Protein AF-B0D288-F1 (afdb_monomer)

Mean predicted aligned error: 12.49 Å

Structure (mmCIF, N/CA/C/O backbone):
data_AF-B0D288-F1
#
_entry.id   AF-B0D288-F1
#
loop_
_atom_site.group_PDB
_atom_site.id
_atom_site.type_symbol
_atom_site.label_atom_id
_atom_site.label_alt_id
_atom_site.label_comp_id
_atom_site.label_asym_id
_atom_site.label_entity_id
_atom_site.label_seq_id
_atom_site.pdbx_PDB_ins_code
_atom_site.Cartn_x
_atom_site.Cartn_y
_atom_site.Cartn_z
_atom_site.occupancy
_atom_site.B_iso_or_equiv
_atom_site.auth_seq_id
_atom_site.auth_comp_id
_atom_site.auth_asym_id
_atom_site.auth_atom_id
_atom_site.pdbx_PDB_model_num
ATOM 1 N N . MET A 1 1 ? 25.773 -19.113 8.805 1.00 36.16 1 MET A N 1
ATOM 2 C CA . MET A 1 1 ? 24.844 -18.561 9.813 1.00 36.16 1 MET A CA 1
ATOM 3 C C . MET A 1 1 ? 24.225 -17.306 9.223 1.00 36.16 1 MET A C 1
ATOM 5 O O . MET A 1 1 ? 24.962 -16.368 8.962 1.00 36.16 1 MET A O 1
ATOM 9 N N . ALA A 1 2 ? 22.931 -17.321 8.898 1.00 38.25 2 ALA A N 1
ATOM 10 C CA . ALA A 1 2 ? 22.259 -16.161 8.316 1.00 38.25 2 ALA A CA 1
ATOM 11 C C . ALA A 1 2 ? 21.883 -15.189 9.443 1.00 38.25 2 ALA A C 1
ATOM 13 O O . ALA A 1 2 ? 20.959 -15.452 10.209 1.00 38.25 2 ALA A O 1
ATOM 14 N N . THR A 1 3 ? 22.627 -14.095 9.589 1.00 41.81 3 THR A N 1
ATOM 15 C CA . THR A 1 3 ? 22.215 -12.978 10.439 1.00 41.81 3 THR A CA 1
ATOM 16 C C . THR A 1 3 ? 21.052 -12.283 9.740 1.00 41.81 3 THR A C 1
ATOM 18 O O . THR A 1 3 ? 21.213 -11.686 8.678 1.00 41.81 3 THR A O 1
ATOM 21 N N . ALA A 1 4 ? 19.851 -12.410 10.303 1.00 49.41 4 ALA A N 1
ATOM 22 C CA . ALA A 1 4 ? 18.675 -11.711 9.814 1.00 49.41 4 ALA A CA 1
ATOM 23 C C . ALA A 1 4 ? 18.945 -10.197 9.870 1.00 49.41 4 ALA A C 1
ATOM 25 O O . ALA A 1 4 ? 18.944 -9.589 10.941 1.00 49.41 4 ALA A O 1
ATOM 26 N N . MET A 1 5 ? 19.221 -9.584 8.717 1.00 46.25 5 MET A N 1
ATOM 27 C CA . MET A 1 5 ? 19.363 -8.137 8.578 1.00 46.25 5 MET A CA 1
ATOM 28 C C . MET A 1 5 ? 17.977 -7.498 8.681 1.00 46.25 5 MET A C 1
ATOM 30 O O . MET A 1 5 ? 17.368 -7.109 7.688 1.00 46.25 5 MET A O 1
ATOM 34 N N . HIS A 1 6 ? 17.455 -7.378 9.899 1.00 52.00 6 HIS A N 1
ATOM 35 C CA . HIS A 1 6 ? 16.403 -6.409 10.159 1.00 52.00 6 HIS A CA 1
ATOM 36 C C . HIS A 1 6 ? 17.059 -5.045 9.949 1.00 52.00 6 HIS A C 1
ATOM 38 O O . HIS A 1 6 ? 17.953 -4.667 10.706 1.00 52.00 6 HIS A O 1
ATOM 44 N N . SER A 1 7 ? 16.682 -4.337 8.879 1.00 63.50 7 SER A N 1
ATOM 45 C CA . SER A 1 7 ? 17.168 -2.976 8.631 1.00 63.50 7 SER A CA 1
ATOM 46 C C . SER A 1 7 ? 17.052 -2.152 9.924 1.00 63.50 7 SER A C 1
ATOM 48 O O . SER A 1 7 ? 16.136 -2.381 10.717 1.00 63.50 7 SER A O 1
ATOM 50 N N . ALA A 1 8 ? 17.952 -1.195 10.177 1.00 67.75 8 ALA A N 1
ATOM 51 C CA . ALA A 1 8 ? 17.927 -0.387 11.411 1.00 67.75 8 ALA A CA 1
ATOM 52 C C . ALA A 1 8 ? 16.535 0.226 11.700 1.00 67.75 8 ALA A C 1
AT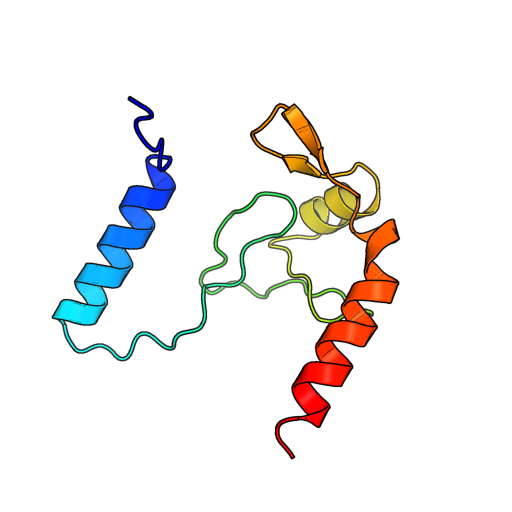OM 54 O O . ALA A 1 8 ? 16.138 0.433 12.846 1.00 67.75 8 ALA A O 1
ATOM 55 N N . HIS A 1 9 ? 15.759 0.445 10.637 1.00 60.03 9 HIS A N 1
ATOM 56 C CA . HIS A 1 9 ? 14.364 0.845 10.682 1.00 60.03 9 HIS A CA 1
ATOM 57 C C . HIS A 1 9 ? 13.421 -0.229 11.268 1.00 60.03 9 HIS A C 1
ATOM 59 O O . HIS A 1 9 ? 12.590 0.089 12.118 1.00 60.03 9 HIS A O 1
ATOM 65 N N . HIS A 1 10 ? 13.551 -1.500 10.873 1.00 61.47 10 HIS A N 1
ATOM 66 C CA . HIS A 1 10 ? 12.766 -2.610 11.432 1.00 61.47 10 HIS A CA 1
ATOM 67 C C . HIS A 1 10 ? 13.051 -2.803 12.921 1.00 61.47 10 HIS A C 1
ATOM 69 O O . HIS A 1 10 ? 12.116 -2.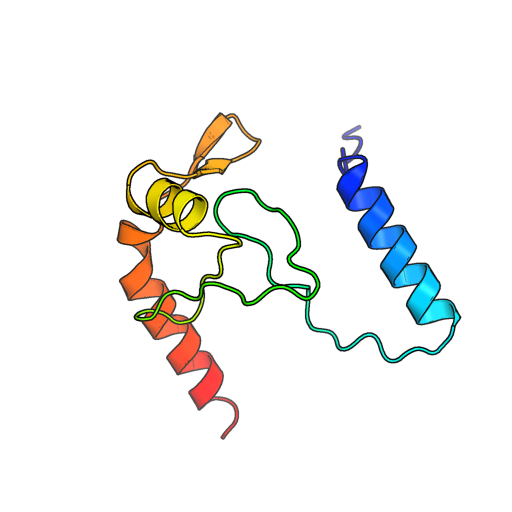956 13.704 1.00 61.47 10 HIS A O 1
ATOM 75 N N . ALA A 1 11 ? 14.321 -2.725 13.325 1.00 72.56 11 ALA A N 1
ATOM 76 C CA . ALA A 1 11 ? 14.700 -2.810 14.734 1.00 72.56 11 ALA A CA 1
ATOM 77 C C . ALA A 1 11 ? 14.027 -1.706 15.571 1.00 72.56 11 ALA A C 1
ATOM 79 O O . ALA A 1 11 ? 13.499 -1.971 16.650 1.00 72.56 11 ALA A O 1
ATOM 80 N N . ARG A 1 12 ? 13.961 -0.478 15.039 1.00 73.38 12 ARG A N 1
ATOM 81 C CA . ARG A 1 12 ? 13.289 0.653 15.696 1.00 73.38 12 ARG A CA 1
ATOM 82 C C . ARG A 1 12 ? 11.771 0.482 15.787 1.00 73.38 12 ARG A C 1
ATOM 84 O O . ARG A 1 12 ? 11.190 0.855 16.801 1.00 73.38 12 ARG A O 1
ATOM 91 N N . MET A 1 13 ? 11.133 -0.077 14.759 1.00 69.81 13 MET A N 1
ATOM 92 C CA . MET A 1 13 ? 9.694 -0.376 14.780 1.00 69.81 13 MET A CA 1
ATOM 93 C C . MET A 1 13 ? 9.360 -1.423 15.846 1.00 69.81 13 MET A C 1
ATOM 95 O O . MET A 1 13 ? 8.436 -1.215 16.624 1.00 69.81 13 MET A O 1
ATOM 99 N N . ILE A 1 14 ? 10.153 -2.496 15.926 1.00 76.50 14 ILE A N 1
ATOM 100 C CA . ILE A 1 14 ? 9.998 -3.538 16.950 1.00 76.50 14 ILE A CA 1
ATOM 101 C C . ILE A 1 14 ? 10.163 -2.931 18.348 1.00 76.50 14 ILE A C 1
ATOM 103 O O . ILE A 1 14 ? 9.325 -3.162 19.215 1.00 76.50 14 ILE A O 1
ATOM 107 N N . ALA A 1 15 ? 11.190 -2.104 18.554 1.00 80.44 15 ALA A N 1
ATOM 108 C CA . ALA A 1 15 ? 11.432 -1.453 19.839 1.00 80.44 15 ALA A CA 1
ATOM 109 C C . ALA A 1 15 ? 10.280 -0.521 20.270 1.00 80.44 15 ALA A C 1
ATOM 111 O O . ALA A 1 15 ? 9.888 -0.545 21.434 1.00 80.44 15 ALA A O 1
ATOM 112 N N . ASP A 1 16 ? 9.709 0.267 19.348 1.00 77.94 16 ASP A N 1
ATOM 113 C CA . ASP A 1 16 ? 8.561 1.147 19.639 1.00 77.94 16 ASP A CA 1
ATOM 114 C C . ASP A 1 16 ? 7.305 0.339 19.999 1.00 77.94 16 ASP A C 1
ATOM 116 O O . ASP A 1 16 ? 6.606 0.678 20.952 1.00 77.94 16 ASP A O 1
ATOM 120 N N . THR A 1 17 ? 7.038 -0.757 19.282 1.00 73.44 17 THR A N 1
ATOM 121 C CA . THR A 1 17 ? 5.914 -1.657 19.584 1.00 73.44 17 THR A CA 1
ATOM 122 C C . THR A 1 17 ? 6.071 -2.306 20.959 1.00 73.44 17 THR A C 1
ATOM 124 O O . THR A 1 17 ? 5.140 -2.264 21.762 1.00 73.44 17 THR A O 1
ATOM 127 N N . VAL A 1 18 ? 7.258 -2.839 21.271 1.00 81.75 18 VAL A N 1
ATOM 128 C CA . VAL A 1 18 ? 7.558 -3.440 22.583 1.00 81.75 18 VAL A CA 1
ATOM 129 C C . VAL A 1 18 ? 7.402 -2.411 23.703 1.00 81.75 18 VAL A C 1
ATOM 131 O O . VAL A 1 18 ? 6.795 -2.707 24.728 1.00 81.75 18 VAL A O 1
ATOM 134 N N . ALA A 1 19 ? 7.884 -1.181 23.508 1.00 81.62 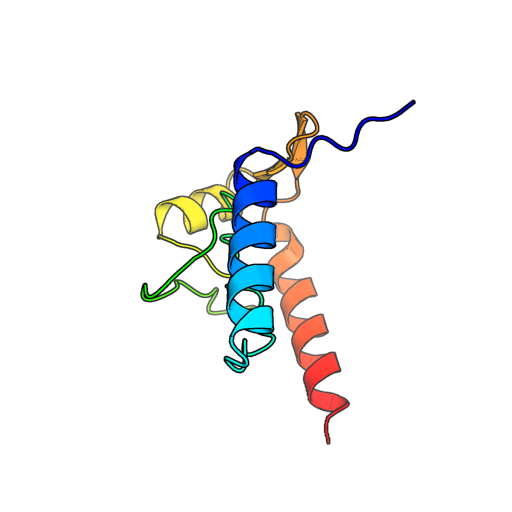19 ALA A N 1
ATOM 135 C CA . ALA A 1 19 ? 7.773 -0.126 24.513 1.00 81.62 19 ALA A CA 1
ATOM 136 C C . ALA A 1 19 ? 6.316 0.251 24.832 1.00 81.62 19 ALA A C 1
ATOM 138 O O . ALA A 1 19 ? 6.000 0.510 25.992 1.00 81.62 19 ALA A O 1
ATOM 139 N N . LYS A 1 20 ? 5.431 0.276 23.829 1.00 75.06 20 LYS A N 1
ATOM 140 C CA . LYS A 1 20 ? 3.993 0.541 24.017 1.00 75.06 20 LYS A CA 1
ATOM 141 C C . LYS A 1 20 ? 3.285 -0.608 24.720 1.00 75.06 20 LYS A C 1
ATOM 143 O O . LYS A 1 20 ? 2.528 -0.371 25.659 1.00 75.06 20 LYS A O 1
ATOM 148 N N . PHE A 1 21 ? 3.613 -1.843 24.339 1.00 74.75 21 PHE A N 1
ATOM 149 C CA . PHE A 1 21 ? 3.093 -3.038 24.999 1.00 74.75 21 PHE A CA 1
ATOM 150 C C . PHE A 1 21 ? 3.470 -3.070 26.487 1.00 74.75 21 PHE A C 1
ATOM 152 O O . PHE A 1 21 ? 2.609 -3.250 27.343 1.00 74.75 21 PHE A O 1
ATOM 159 N N . CYS A 1 22 ? 4.733 -2.778 26.820 1.00 82.19 22 CYS A N 1
ATOM 160 C CA . CYS A 1 22 ? 5.198 -2.680 28.208 1.00 82.19 22 CYS A CA 1
ATOM 161 C C . CYS A 1 22 ? 4.489 -1.582 29.023 1.00 82.19 22 CYS A C 1
ATOM 163 O O . CYS A 1 22 ? 4.466 -1.659 30.248 1.00 82.19 22 CYS A O 1
ATOM 165 N N . LYS A 1 23 ? 3.922 -0.560 28.370 1.00 84.06 23 LYS A N 1
ATOM 166 C CA . LYS A 1 23 ? 3.150 0.513 29.018 1.00 84.06 23 LYS A CA 1
ATOM 167 C C . LYS A 1 23 ? 1.662 0.185 29.180 1.00 84.06 23 LYS A C 1
ATOM 169 O O . LYS A 1 23 ? 0.940 0.997 29.747 1.00 84.06 23 LYS A O 1
ATOM 174 N N . GLY A 1 24 ? 1.200 -0.970 28.694 1.00 74.94 24 GLY A N 1
ATOM 175 C CA . GLY A 1 24 ? -0.218 -1.332 28.708 1.00 74.94 24 GLY A CA 1
ATOM 176 C C . GLY A 1 24 ? -1.075 -0.479 27.768 1.00 74.94 24 GLY A C 1
ATOM 177 O O . GLY A 1 24 ? -2.296 -0.456 27.906 1.00 74.94 24 GLY A O 1
ATOM 178 N N . GLU A 1 25 ? -0.459 0.233 26.820 1.00 70.88 25 GLU A N 1
ATOM 179 C CA . GLU A 1 25 ? -1.200 0.900 25.754 1.00 70.88 25 GLU A CA 1
ATOM 180 C C . GLU A 1 25 ? -1.761 -0.190 24.834 1.00 70.88 25 GLU A C 1
ATOM 182 O O . GLU A 1 25 ? -0.997 -1.023 24.341 1.00 70.88 25 GLU A O 1
ATOM 187 N N . MET A 1 26 ? -3.083 -0.206 24.603 1.00 56.94 26 MET A N 1
ATOM 188 C CA . MET A 1 26 ? -3.659 -1.041 23.547 1.00 56.94 26 MET A CA 1
ATOM 189 C C . MET A 1 26 ? -3.065 -0.579 22.220 1.00 56.94 26 MET A C 1
ATOM 191 O O . MET A 1 26 ? -3.466 0.434 21.645 1.00 56.94 26 MET A O 1
ATOM 195 N N . VAL A 1 27 ? -2.056 -1.309 21.759 1.00 56.75 27 VAL A N 1
ATOM 196 C CA . VAL A 1 27 ? -1.560 -1.199 20.399 1.00 56.75 27 VAL A CA 1
ATOM 197 C C . VAL A 1 27 ? -2.618 -1.911 19.575 1.00 56.75 27 VAL A C 1
ATOM 199 O O . VAL A 1 27 ? -2.655 -3.133 19.559 1.00 56.75 27 VAL A O 1
ATOM 202 N N . ASP A 1 28 ? -3.552 -1.152 19.002 1.00 53.69 28 ASP A N 1
ATOM 203 C CA . ASP A 1 28 ? -4.476 -1.694 18.009 1.00 53.69 28 ASP A CA 1
ATOM 204 C C . ASP A 1 28 ? -3.614 -2.447 16.983 1.00 53.69 28 ASP A C 1
ATOM 206 O O . ASP A 1 28 ? -2.675 -1.859 16.432 1.00 53.69 28 ASP A O 1
ATOM 210 N N . ASP A 1 29 ? -3.874 -3.744 16.783 1.00 50.31 29 ASP A N 1
ATOM 211 C CA . ASP A 1 29 ? -3.103 -4.678 15.939 1.00 50.31 29 ASP A CA 1
ATOM 212 C C . ASP A 1 29 ? -3.057 -4.261 14.454 1.00 50.31 29 ASP A C 1
ATOM 214 O O . ASP A 1 29 ? -2.569 -4.984 13.582 1.00 50.31 29 ASP A O 1
ATOM 218 N N . LEU A 1 30 ? -3.541 -3.059 1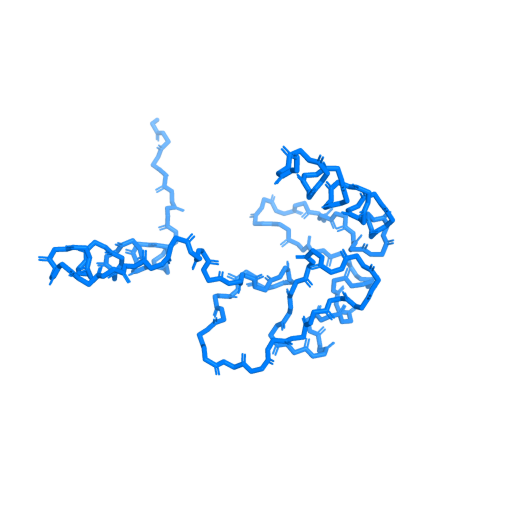4.148 1.00 52.62 30 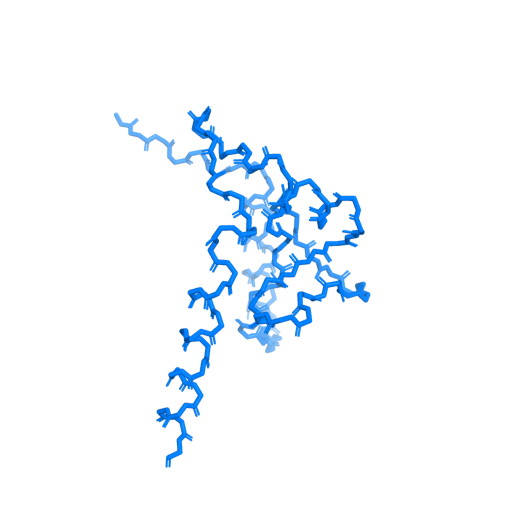LEU A N 1
ATOM 219 C CA . LEU A 1 30 ? -3.299 -2.296 12.942 1.00 52.62 30 LEU A CA 1
ATOM 220 C C . LEU A 1 30 ? -1.797 -2.056 12.769 1.00 52.62 30 LEU A C 1
ATOM 222 O O . LEU A 1 30 ? -1.270 -0.965 13.000 1.00 52.62 30 LEU A O 1
ATOM 226 N N . VAL A 1 31 ? -1.119 -3.084 12.259 1.00 56.47 31 VAL A N 1
ATOM 227 C CA . VAL A 1 31 ? 0.051 -2.971 11.394 1.00 56.47 31 VAL A CA 1
ATOM 228 C C . VAL A 1 31 ? -0.130 -1.698 10.574 1.00 56.47 31 VAL A C 1
ATOM 230 O O . VAL A 1 31 ? -1.003 -1.628 9.706 1.00 56.47 31 VAL A O 1
ATOM 233 N N . PHE A 1 32 ? 0.625 -0.649 10.920 1.00 59.16 32 PHE A N 1
ATOM 234 C CA . PHE A 1 32 ? 0.505 0.643 10.252 1.00 59.16 32 PHE A CA 1
ATOM 235 C C . PHE A 1 32 ? 0.528 0.400 8.743 1.00 59.16 32 PHE A C 1
ATOM 237 O O . PHE A 1 32 ? 1.442 -0.296 8.294 1.00 59.16 32 PHE A O 1
ATOM 244 N N . PRO A 1 33 ? -0.426 0.941 7.957 1.00 68.25 33 PRO A N 1
ATOM 245 C CA . PRO A 1 33 ? -0.455 0.690 6.528 1.00 68.25 33 PRO A CA 1
ATOM 246 C C . PRO A 1 33 ? 0.901 1.048 5.928 1.00 68.25 33 PRO A C 1
ATOM 248 O O . PRO A 1 33 ? 1.334 2.205 5.945 1.00 68.25 33 PRO A O 1
ATOM 251 N N . ILE A 1 34 ? 1.599 0.025 5.454 1.00 80.19 34 ILE A N 1
ATOM 252 C CA . ILE A 1 34 ? 2.893 0.178 4.815 1.00 80.19 34 ILE A CA 1
ATOM 253 C C . ILE A 1 34 ? 2.621 0.679 3.397 1.00 80.19 34 ILE A C 1
ATOM 255 O O . ILE A 1 34 ? 1.737 0.174 2.704 1.00 80.19 34 ILE A O 1
ATOM 259 N N . CYS A 1 35 ? 3.352 1.703 2.958 1.00 85.38 35 CYS A N 1
ATOM 260 C CA . CYS A 1 35 ? 3.293 2.118 1.562 1.00 85.38 35 CYS A CA 1
ATOM 261 C C . CYS A 1 35 ? 3.781 0.971 0.672 1.00 85.38 35 CYS A C 1
ATOM 263 O O . CYS A 1 35 ? 4.954 0.615 0.755 1.00 85.38 35 CYS A O 1
ATOM 265 N N . ALA A 1 36 ? 2.936 0.452 -0.219 1.00 83.62 36 ALA A N 1
ATOM 266 C CA . ALA A 1 36 ? 3.332 -0.659 -1.089 1.00 83.62 36 ALA A CA 1
ATOM 267 C C . ALA A 1 36 ? 4.528 -0.317 -1.994 1.00 83.62 36 ALA A C 1
ATOM 269 O O . ALA A 1 36 ? 5.326 -1.187 -2.308 1.00 83.62 36 ALA A O 1
ATOM 270 N N . ALA A 1 37 ? 4.708 0.961 -2.348 1.00 85.62 37 ALA A N 1
ATOM 271 C CA . ALA A 1 37 ? 5.772 1.382 -3.257 1.00 85.62 37 ALA A CA 1
ATOM 272 C C . ALA A 1 37 ? 7.147 1.581 -2.595 1.00 85.62 37 ALA A C 1
ATOM 274 O O . ALA A 1 37 ? 8.180 1.408 -3.239 1.00 85.62 37 ALA A O 1
ATOM 275 N N . CYS A 1 38 ? 7.179 2.054 -1.345 1.00 83.50 38 CYS A N 1
ATOM 276 C CA . CYS A 1 38 ? 8.425 2.453 -0.672 1.00 83.50 38 CYS A CA 1
ATOM 277 C C . CYS A 1 38 ? 8.636 1.787 0.686 1.00 83.50 38 CYS A C 1
ATOM 279 O O . CYS A 1 38 ? 9.619 2.078 1.361 1.00 83.50 38 CYS A O 1
ATOM 281 N N . SER A 1 39 ? 7.713 0.923 1.102 1.00 81.38 39 SER A N 1
ATOM 282 C CA . SER A 1 39 ? 7.730 0.218 2.384 1.00 81.38 39 SER A CA 1
ATOM 283 C C . SER A 1 39 ? 7.776 1.122 3.626 1.00 81.38 39 SER A C 1
ATOM 285 O O . SER A 1 39 ? 7.996 0.649 4.739 1.00 81.38 39 SER A O 1
ATOM 287 N N . ALA A 1 40 ? 7.538 2.429 3.468 1.00 80.88 40 ALA A N 1
ATOM 288 C CA . ALA A 1 40 ? 7.507 3.355 4.590 1.00 80.88 40 ALA A CA 1
ATOM 289 C C . ALA A 1 40 ? 6.204 3.182 5.396 1.00 80.88 40 ALA A C 1
ATOM 291 O O . ALA A 1 40 ? 5.119 3.155 4.796 1.00 80.88 40 ALA A O 1
ATOM 292 N N . PRO A 1 41 ? 6.279 3.103 6.737 1.00 75.00 41 PRO A N 1
ATOM 293 C CA . PRO A 1 41 ? 5.101 3.074 7.591 1.00 75.00 41 PRO A CA 1
ATOM 294 C C . PRO A 1 41 ? 4.393 4.430 7.547 1.00 75.00 41 PRO A C 1
ATOM 296 O O . PRO A 1 41 ? 5.029 5.483 7.621 1.00 75.00 41 PRO A O 1
ATOM 299 N N . GLN A 1 42 ? 3.067 4.421 7.455 1.00 69.88 42 GLN A N 1
ATOM 300 C CA . GLN A 1 42 ? 2.278 5.651 7.418 1.00 69.88 42 GLN A CA 1
ATOM 301 C C . GLN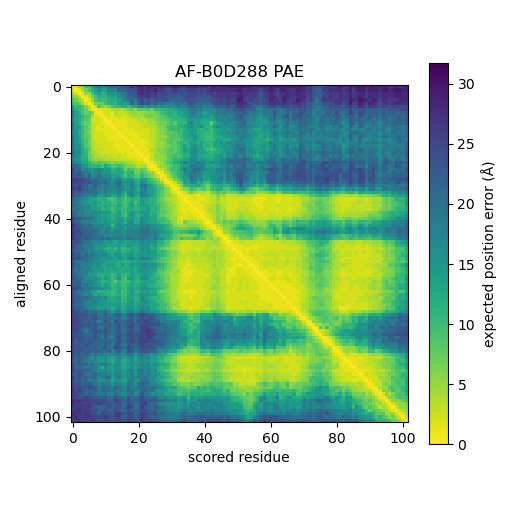 A 1 42 ? 1.683 5.939 8.798 1.00 69.88 42 GLN A C 1
ATOM 303 O O . GLN A 1 42 ? 0.684 5.339 9.189 1.00 69.88 42 GLN A O 1
ATOM 308 N N . ARG A 1 43 ? 2.290 6.872 9.544 1.00 64.25 43 ARG A N 1
ATOM 309 C CA . ARG A 1 43 ? 1.723 7.404 10.796 1.00 64.25 43 ARG A CA 1
ATOM 310 C C . ARG A 1 43 ? 0.962 8.702 10.512 1.00 64.25 43 ARG A C 1
ATOM 312 O O . ARG A 1 43 ? 1.531 9.629 9.947 1.00 64.25 43 ARG A O 1
ATOM 319 N N . GLY A 1 44 ? -0.313 8.768 10.899 1.00 60.31 44 GLY A N 1
ATOM 320 C CA . GLY A 1 44 ? -1.093 10.013 11.013 1.00 60.31 44 GLY A CA 1
ATOM 321 C C . GLY A 1 44 ? -1.469 10.763 9.722 1.00 60.31 44 GLY A C 1
ATOM 322 O O . GLY A 1 44 ? -2.269 11.690 9.791 1.00 60.31 44 GLY A O 1
ATOM 323 N N . ALA A 1 45 ? -0.944 10.395 8.550 1.00 61.12 45 ALA A N 1
ATOM 324 C CA . ALA A 1 45 ? -1.274 11.057 7.285 1.00 61.12 45 ALA A CA 1
ATOM 325 C C . ALA A 1 45 ? -2.529 10.469 6.610 1.00 61.12 45 ALA A C 1
ATOM 327 O O . ALA A 1 45 ? -2.813 9.273 6.723 1.00 61.12 45 ALA A O 1
ATOM 328 N N . LYS A 1 46 ? -3.253 11.303 5.843 1.00 65.56 46 LYS A N 1
ATOM 329 C CA . LYS A 1 46 ? -4.323 10.855 4.932 1.00 65.56 46 LYS A CA 1
ATOM 330 C C . LYS A 1 46 ? -3.717 9.901 3.896 1.00 65.56 46 LYS A C 1
ATOM 332 O O . LYS A 1 46 ? -3.041 10.328 2.964 1.00 65.56 46 LYS A O 1
ATOM 337 N N . LYS A 1 47 ? -3.951 8.606 4.089 1.00 73.75 47 LYS A N 1
ATOM 338 C CA . LYS A 1 47 ? -3.486 7.539 3.200 1.00 73.75 47 LYS A CA 1
ATOM 339 C C . LYS A 1 47 ? -4.178 7.615 1.841 1.00 73.75 47 LYS A C 1
ATOM 341 O O . LYS A 1 47 ? -5.393 7.809 1.770 1.00 73.75 47 LYS A O 1
ATOM 346 N N . LEU A 1 48 ? -3.420 7.410 0.765 1.00 85.62 48 LEU A N 1
ATOM 347 C CA . LEU A 1 48 ? -3.999 7.169 -0.553 1.00 85.62 48 LEU A CA 1
ATOM 348 C C . LEU A 1 48 ? -4.241 5.674 -0.699 1.00 85.62 48 LEU A C 1
ATOM 350 O O . LEU A 1 48 ? -3.308 4.882 -0.769 1.00 85.62 48 LEU A O 1
ATOM 354 N N . GLN A 1 49 ? -5.507 5.288 -0.718 1.00 88.69 49 GLN A N 1
ATOM 355 C CA . GLN A 1 49 ? -5.924 3.911 -0.928 1.00 88.69 49 GLN A CA 1
ATOM 356 C C . GLN A 1 49 ? -6.308 3.717 -2.392 1.00 88.69 49 GLN A C 1
ATOM 358 O O . GLN A 1 49 ? -6.921 4.597 -3.002 1.00 88.69 49 GLN A O 1
ATOM 363 N N . CYS A 1 50 ? -5.993 2.555 -2.964 1.00 89.00 50 CYS A N 1
ATOM 364 C CA . CYS A 1 50 ? -6.511 2.225 -4.285 1.00 89.00 50 CYS A CA 1
ATOM 365 C C . CYS A 1 50 ? -8.043 2.152 -4.253 1.00 89.00 50 CYS A C 1
ATOM 367 O O . CYS A 1 50 ? -8.621 1.336 -3.536 1.00 89.00 50 CYS A O 1
ATOM 369 N N . SER A 1 51 ? -8.708 2.955 -5.083 1.00 88.56 51 SER A N 1
ATOM 370 C CA . SER A 1 51 ? -10.172 3.001 -5.155 1.00 88.56 51 SER A CA 1
ATOM 371 C C . SER A 1 51 ? -10.807 1.706 -5.677 1.00 88.56 51 SER A C 1
ATOM 373 O O . SER A 1 51 ? -11.962 1.427 -5.355 1.00 88.56 51 SER A O 1
ATOM 375 N N . LYS A 1 52 ? -10.065 0.903 -6.456 1.00 88.75 52 LYS A N 1
ATOM 376 C CA . LYS A 1 52 ? -10.549 -0.357 -7.043 1.00 88.75 52 LYS A CA 1
ATOM 377 C C . LYS A 1 52 ? -10.458 -1.534 -6.076 1.00 88.75 52 LYS A C 1
ATOM 379 O O . LYS A 1 52 ? -11.487 -2.109 -5.731 1.00 88.75 52 LYS A O 1
ATOM 384 N N . CYS A 1 53 ? -9.244 -1.914 -5.676 1.00 86.88 53 CYS A N 1
ATOM 385 C CA . CYS A 1 53 ? -9.034 -3.102 -4.846 1.00 86.88 53 CYS A CA 1
ATOM 386 C C . CYS A 1 53 ? -9.239 -2.825 -3.356 1.00 86.88 53 CYS A C 1
ATOM 388 O O . CYS A 1 53 ? -9.539 -3.748 -2.610 1.00 86.88 53 CYS A O 1
ATOM 390 N N . LYS A 1 54 ? -9.063 -1.571 -2.912 1.00 86.06 54 LYS A N 1
ATOM 391 C CA . LYS A 1 54 ? -9.092 -1.155 -1.500 1.00 86.06 54 LYS A CA 1
ATOM 392 C C . LYS A 1 54 ? -8.089 -1.893 -0.587 1.00 86.06 54 LYS A C 1
ATOM 394 O O . LYS A 1 54 ? -8.031 -1.596 0.599 1.00 86.06 54 LYS A O 1
ATOM 399 N N . ALA A 1 55 ? -7.255 -2.786 -1.119 1.00 83.31 55 ALA A N 1
ATOM 400 C CA . ALA A 1 55 ? -6.228 -3.507 -0.370 1.00 83.31 55 ALA A CA 1
ATOM 401 C C . ALA A 1 55 ? -4.955 -2.666 -0.181 1.00 83.31 55 ALA A C 1
ATOM 403 O O . ALA A 1 55 ? -4.372 -2.614 0.900 1.00 83.31 55 ALA A O 1
ATOM 404 N N . ILE A 1 56 ? -4.535 -1.979 -1.246 1.00 86.69 56 ILE A N 1
ATOM 405 C CA . ILE A 1 56 ? -3.233 -1.315 -1.308 1.00 86.69 56 ILE A CA 1
ATOM 406 C C . ILE A 1 56 ? -3.315 0.146 -0.860 1.00 86.69 56 ILE A C 1
ATOM 408 O O . ILE A 1 56 ? -4.264 0.866 -1.194 1.00 86.69 56 ILE A O 1
ATOM 412 N N . HIS A 1 57 ? -2.280 0.580 -0.135 1.00 88.00 57 HIS A N 1
ATOM 413 C CA . HIS A 1 57 ? -2.133 1.923 0.412 1.00 88.00 57 HIS A CA 1
ATOM 414 C C . HIS A 1 57 ? -0.792 2.556 0.014 1.00 88.00 57 HIS A C 1
ATOM 416 O O . HIS A 1 57 ? 0.239 1.888 -0.072 1.00 88.00 57 HIS A O 1
ATOM 422 N N . TYR A 1 58 ? -0.799 3.877 -0.158 1.00 87.50 58 TYR A N 1
ATOM 423 C CA . TYR A 1 58 ? 0.348 4.684 -0.559 1.00 87.50 58 TYR A CA 1
ATOM 424 C C . TYR A 1 58 ? 0.439 5.963 0.260 1.00 87.50 58 TYR A C 1
ATOM 426 O O . TYR A 1 58 ? -0.575 6.549 0.643 1.00 87.50 58 TYR A O 1
ATOM 434 N N . CYS A 1 59 ? 1.670 6.417 0.488 1.00 86.88 59 CYS A N 1
ATOM 435 C CA . CYS A 1 59 ? 1.911 7.649 1.229 1.00 86.88 59 CYS A CA 1
ATOM 436 C C . CYS A 1 59 ? 1.621 8.889 0.376 1.00 86.88 59 CYS A C 1
ATOM 438 O O . CYS A 1 59 ? 1.314 9.945 0.917 1.00 86.88 59 CYS A O 1
ATOM 440 N N . ASN A 1 60 ? 1.724 8.772 -0.953 1.00 87.31 60 ASN A N 1
ATOM 441 C CA . ASN A 1 60 ? 1.476 9.856 -1.896 1.00 87.31 60 ASN A CA 1
ATOM 442 C C . ASN A 1 60 ? 1.239 9.340 -3.329 1.00 87.31 60 ASN A C 1
ATOM 444 O O . ASN A 1 60 ? 1.385 8.151 -3.642 1.00 87.31 60 ASN A O 1
ATOM 448 N N . ILE A 1 61 ? 0.858 10.265 -4.212 1.00 89.38 61 ILE A N 1
ATOM 449 C CA . ILE A 1 61 ? 0.523 9.977 -5.611 1.00 89.38 61 ILE A CA 1
ATOM 450 C C . ILE A 1 61 ? 1.733 9.500 -6.424 1.00 89.38 61 ILE A C 1
ATOM 452 O O . ILE A 1 61 ? 1.579 8.716 -7.361 1.00 89.38 61 ILE A O 1
ATOM 456 N N . GLN A 1 62 ? 2.947 9.915 -6.048 1.00 88.94 62 GLN A N 1
ATOM 457 C CA . GLN A 1 62 ? 4.173 9.478 -6.719 1.00 88.94 62 GLN A CA 1
ATOM 458 C C . GLN A 1 62 ? 4.403 7.9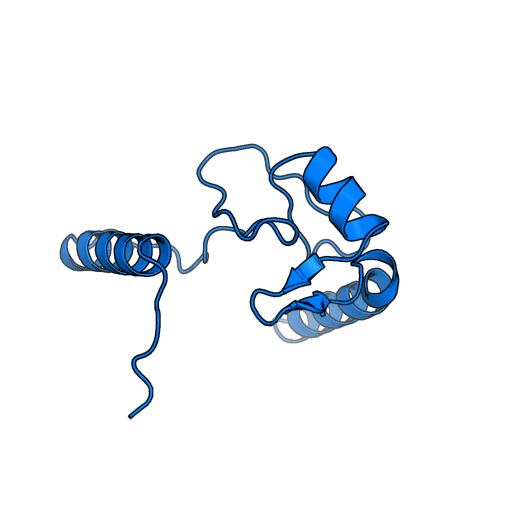83 -6.480 1.00 88.94 62 GLN A C 1
ATOM 460 O O . GLN A 1 62 ? 4.630 7.237 -7.429 1.00 88.94 62 GLN A O 1
ATOM 465 N N . CYS A 1 63 ? 4.234 7.524 -5.236 1.00 88.62 63 CYS A N 1
ATOM 466 C CA . CYS A 1 63 ? 4.275 6.107 -4.877 1.00 88.62 63 CYS A CA 1
ATOM 467 C C . CYS A 1 63 ? 3.194 5.301 -5.603 1.00 88.62 63 CYS A C 1
ATOM 469 O O . CYS A 1 63 ? 3.485 4.234 -6.132 1.00 88.62 63 CYS A O 1
ATOM 471 N N . THR A 1 64 ? 1.982 5.854 -5.703 1.00 88.75 64 THR A N 1
ATOM 472 C CA . THR A 1 64 ? 0.887 5.224 -6.460 1.00 88.75 64 THR A CA 1
ATOM 473 C C . THR A 1 64 ? 1.274 5.037 -7.928 1.00 88.75 64 THR A C 1
ATOM 475 O O . THR A 1 64 ? 1.110 3.962 -8.489 1.00 88.75 64 THR A O 1
ATOM 478 N N . THR A 1 65 ? 1.822 6.077 -8.560 1.00 89.50 65 THR A N 1
ATOM 479 C CA . THR A 1 65 ? 2.183 6.048 -9.986 1.00 89.50 65 THR A CA 1
ATOM 480 C C . THR A 1 65 ? 3.358 5.112 -10.257 1.00 89.50 65 THR A C 1
ATOM 482 O O . THR A 1 65 ? 3.346 4.401 -11.262 1.00 89.50 65 THR A O 1
ATOM 485 N N . LYS A 1 66 ? 4.355 5.100 -9.364 1.00 87.19 66 LYS A N 1
ATOM 486 C CA . LYS A 1 66 ? 5.531 4.230 -9.462 1.00 87.19 66 LYS A CA 1
ATOM 487 C C . LYS A 1 66 ? 5.124 2.761 -9.424 1.00 87.19 66 LYS A C 1
ATOM 489 O O . LYS A 1 66 ? 5.442 2.025 -10.349 1.00 87.19 66 LYS A O 1
ATOM 494 N N . ASP A 1 67 ? 4.355 2.380 -8.411 1.00 88.81 67 ASP A N 1
ATOM 495 C CA . ASP A 1 67 ? 3.877 1.008 -8.242 1.00 88.81 67 ASP A CA 1
ATOM 496 C C . ASP A 1 67 ? 2.873 0.596 -9.333 1.00 88.81 67 ASP A C 1
ATOM 498 O O . ASP A 1 67 ? 2.809 -0.561 -9.727 1.00 88.81 67 ASP A O 1
ATOM 502 N N . TRP A 1 68 ? 2.120 1.547 -9.896 1.00 88.19 68 TRP A N 1
ATOM 503 C CA . TRP A 1 68 ? 1.184 1.269 -10.989 1.00 88.19 68 TRP A CA 1
ATOM 504 C C . TRP A 1 68 ? 1.854 1.032 -12.350 1.00 88.19 68 TRP A C 1
ATOM 506 O O . TRP A 1 68 ? 1.317 0.287 -13.166 1.00 88.19 68 TRP A O 1
ATOM 516 N N . LYS A 1 69 ? 2.968 1.715 -12.646 1.00 83.38 69 LYS A N 1
ATOM 517 C CA . LYS A 1 69 ? 3.584 1.711 -13.989 1.00 83.38 69 LYS A CA 1
ATOM 518 C C . LYS A 1 69 ? 4.920 0.978 -14.075 1.00 83.38 69 LYS A C 1
ATOM 520 O O . LYS A 1 69 ? 5.244 0.492 -15.150 1.00 83.38 69 LYS A O 1
ATOM 525 N N . GLY A 1 70 ? 5.719 0.998 -13.011 1.00 71.69 70 GLY A N 1
ATOM 526 C CA . GLY A 1 70 ? 7.151 0.688 -13.080 1.00 71.69 70 GLY A CA 1
ATOM 527 C C . GLY A 1 70 ? 7.592 -0.554 -12.314 1.00 71.69 70 GLY A C 1
ATOM 528 O O . GLY A 1 70 ? 8.784 -0.842 -12.312 1.00 71.69 70 GLY A O 1
ATOM 529 N N . GLY A 1 71 ? 6.666 -1.258 -11.656 1.00 64.44 71 GLY A N 1
ATOM 530 C CA . GLY A 1 71 ? 7.016 -2.310 -10.704 1.00 64.44 71 GLY A CA 1
ATOM 531 C C . GLY A 1 71 ? 7.679 -1.750 -9.443 1.00 64.44 71 GLY A C 1
ATOM 532 O O . GLY A 1 71 ? 8.099 -0.587 -9.369 1.00 64.44 71 GLY A O 1
ATOM 533 N N . ILE A 1 72 ? 7.750 -2.580 -8.414 1.00 64.12 72 ILE A N 1
ATOM 534 C CA . ILE A 1 72 ? 8.451 -2.274 -7.168 1.00 64.12 72 ILE A CA 1
ATOM 535 C C . ILE A 1 72 ? 9.745 -3.064 -7.147 1.00 64.12 72 ILE A C 1
ATOM 537 O O . ILE A 1 72 ? 9.727 -4.277 -7.281 1.00 64.12 72 ILE A O 1
ATOM 541 N N . VAL A 1 73 ? 10.882 -2.393 -6.963 1.00 54.66 73 VAL A N 1
ATOM 542 C CA . VAL A 1 73 ? 12.144 -3.107 -6.740 1.00 54.66 73 VAL A CA 1
ATOM 543 C C . VAL A 1 73 ? 12.087 -3.684 -5.334 1.00 54.66 73 VAL A C 1
ATOM 545 O O . VAL A 1 73 ? 12.093 -2.936 -4.350 1.00 54.66 73 VAL A O 1
ATOM 548 N N . ILE A 1 74 ? 11.990 -5.005 -5.248 1.00 58.44 74 ILE A N 1
ATOM 549 C CA . ILE A 1 74 ? 12.085 -5.721 -3.984 1.00 58.44 74 ILE A CA 1
ATOM 550 C C . ILE A 1 74 ? 13.562 -5.704 -3.580 1.00 58.44 74 ILE A C 1
ATOM 552 O O . ILE A 1 74 ? 14.460 -5.677 -4.421 1.00 58.44 74 ILE A O 1
ATOM 556 N N . SER A 1 75 ? 13.842 -5.695 -2.279 1.00 51.91 75 SER A N 1
ATOM 557 C CA . SER A 1 75 ? 15.201 -5.596 -1.726 1.00 51.91 75 SER A CA 1
ATOM 558 C C . SER A 1 75 ? 16.172 -6.691 -2.204 1.00 51.91 75 SER A C 1
ATOM 560 O O . SER A 1 75 ? 17.372 -6.558 -1.989 1.00 51.91 75 SER A O 1
ATOM 562 N N . THR A 1 76 ? 15.671 -7.748 -2.8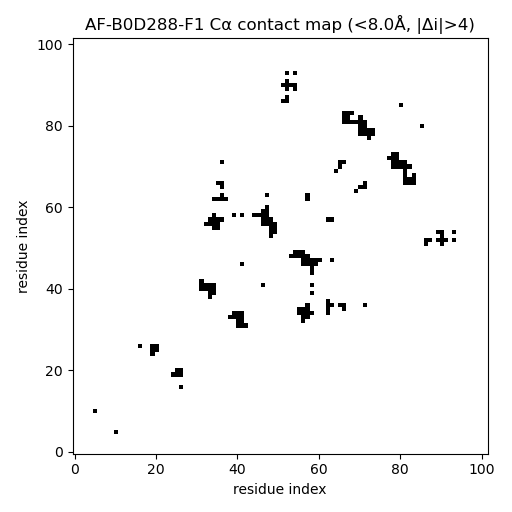51 1.00 55.44 76 THR A N 1
ATOM 563 C CA . THR A 1 76 ? 16.444 -8.834 -3.471 1.00 55.44 76 THR A CA 1
ATOM 564 C C . THR A 1 76 ? 17.009 -8.488 -4.853 1.00 55.44 76 THR A C 1
ATOM 566 O O . THR A 1 76 ? 17.765 -9.278 -5.405 1.00 55.44 76 THR A O 1
ATOM 569 N N . GLY A 1 77 ? 16.697 -7.309 -5.406 1.00 53.53 77 GLY A N 1
ATOM 570 C CA . GLY A 1 77 ? 17.089 -6.921 -6.767 1.00 53.53 77 GLY A CA 1
ATOM 571 C C . GLY A 1 77 ? 16.102 -7.384 -7.842 1.00 53.53 77 GLY A C 1
ATOM 572 O O . GLY A 1 77 ? 16.252 -7.010 -9.004 1.00 53.53 77 GLY A O 1
ATOM 573 N N . ASP A 1 78 ? 15.067 -8.129 -7.452 1.00 54.34 78 ASP A N 1
ATOM 574 C CA . ASP A 1 78 ? 13.976 -8.528 -8.332 1.00 54.34 78 ASP A CA 1
ATOM 575 C C . ASP A 1 78 ? 12.988 -7.373 -8.535 1.00 54.34 78 ASP A C 1
ATOM 577 O O . ASP A 1 78 ? 12.633 -6.639 -7.602 1.00 54.34 78 ASP A O 1
ATOM 581 N N . VAL A 1 79 ? 12.513 -7.220 -9.771 1.00 59.09 79 VAL A N 1
ATOM 582 C CA . VAL A 1 79 ? 11.390 -6.333 -10.080 1.00 59.09 79 VAL A CA 1
ATOM 583 C C . VAL A 1 79 ? 10.115 -7.068 -9.680 1.00 59.09 79 VAL A C 1
ATOM 585 O O . VAL A 1 79 ? 9.672 -7.985 -10.365 1.00 59.09 79 VAL A O 1
ATOM 588 N N . GLY A 1 80 ? 9.543 -6.683 -8.545 1.00 65.19 80 GLY A N 1
ATOM 589 C CA . GLY A 1 80 ? 8.226 -7.127 -8.117 1.00 65.19 80 GLY A CA 1
ATOM 590 C C . GLY A 1 80 ? 7.145 -6.663 -9.086 1.00 65.19 80 GLY A C 1
ATOM 591 O O . GLY A 1 80 ? 7.243 -5.579 -9.676 1.00 65.19 80 GLY A O 1
ATOM 592 N N . GLU A 1 81 ? 6.114 -7.496 -9.236 1.00 71.88 81 GLU A N 1
ATOM 593 C CA . GLU A 1 81 ? 4.959 -7.218 -10.088 1.00 71.88 81 GLU A CA 1
ATOM 594 C C . GLU A 1 81 ? 4.346 -5.860 -9.744 1.00 71.88 81 GLU A C 1
ATOM 596 O O . GLU A 1 81 ? 4.190 -5.493 -8.576 1.00 71.88 81 GLU A O 1
ATOM 601 N N . CYS A 1 82 ? 4.003 -5.090 -10.775 1.00 85.00 82 CYS A N 1
ATOM 602 C CA . CYS A 1 82 ? 3.374 -3.800 -10.566 1.00 85.00 82 CYS A CA 1
ATOM 603 C C . CYS A 1 82 ? 1.928 -4.004 -10.098 1.00 85.00 82 CYS A C 1
ATOM 605 O O . CYS A 1 82 ? 1.233 -4.926 -10.535 1.00 85.00 82 CYS A O 1
ATOM 607 N N . HIS A 1 83 ? 1.428 -3.125 -9.227 1.00 87.81 83 HIS A N 1
ATOM 608 C CA . HIS A 1 83 ? 0.077 -3.278 -8.686 1.00 87.81 83 HIS A CA 1
ATOM 609 C C . HIS A 1 83 ? -0.995 -3.361 -9.781 1.00 87.81 83 HIS A C 1
ATOM 611 O O . HIS A 1 83 ? -1.999 -4.045 -9.594 1.00 87.81 83 HIS A O 1
ATOM 617 N N . LYS A 1 84 ? -0.796 -2.720 -10.940 1.00 87.38 84 LYS A N 1
ATOM 618 C CA . LYS A 1 84 ? -1.741 -2.780 -12.066 1.00 87.38 84 LYS A CA 1
ATOM 619 C C . LYS A 1 84 ? -2.084 -4.221 -12.463 1.00 87.38 84 LYS A C 1
ATOM 621 O O . LYS A 1 84 ? -3.257 -4.484 -12.736 1.00 87.38 84 LYS A O 1
ATOM 626 N N . ASP A 1 85 ? -1.108 -5.121 -12.447 1.00 87.06 85 ASP A N 1
ATOM 627 C CA . ASP A 1 85 ? -1.267 -6.497 -12.924 1.00 87.06 85 ASP A CA 1
ATOM 628 C C . ASP A 1 85 ? -2.003 -7.372 -11.897 1.00 87.06 85 ASP A C 1
ATOM 630 O O . ASP A 1 85 ? -2.827 -8.210 -12.257 1.00 87.06 85 ASP A O 1
ATOM 634 N N . ILE A 1 86 ? -1.815 -7.092 -10.604 1.00 84.69 86 ILE A N 1
ATOM 635 C CA . ILE A 1 86 ? -2.416 -7.860 -9.501 1.00 84.69 86 ILE A CA 1
ATOM 636 C C . ILE A 1 86 ? -3.671 -7.210 -8.891 1.00 84.69 86 ILE A C 1
ATOM 638 O O . ILE A 1 86 ? -4.360 -7.822 -8.072 1.00 84.69 86 ILE A O 1
ATOM 642 N N . CYS A 1 87 ? -4.017 -5.976 -9.280 1.00 87.44 87 CYS A N 1
ATOM 643 C CA . CYS A 1 87 ? -5.110 -5.189 -8.688 1.00 87.44 87 CYS A CA 1
ATOM 644 C C . CYS A 1 87 ? -6.457 -5.928 -8.720 1.00 87.44 87 CYS A C 1
ATOM 646 O O . CYS A 1 87 ? -7.217 -5.900 -7.747 1.00 87.44 87 CYS A O 1
ATOM 648 N N . GLY A 1 88 ? -6.754 -6.599 -9.839 1.00 85.12 88 GLY A N 1
ATOM 649 C CA . GLY A 1 88 ? -7.979 -7.379 -10.010 1.00 85.12 88 GLY A CA 1
ATOM 650 C C . GLY A 1 88 ? -8.043 -8.569 -9.056 1.00 85.12 88 GLY A C 1
ATOM 651 O O . GLY A 1 88 ? -9.068 -8.791 -8.416 1.00 85.12 88 GLY A O 1
ATOM 652 N N . THR A 1 89 ? -6.936 -9.290 -8.902 1.00 84.56 89 THR A N 1
ATOM 653 C CA . THR A 1 89 ? -6.833 -10.445 -8.008 1.00 84.56 89 THR A CA 1
ATOM 654 C C . THR A 1 89 ? -6.994 -10.024 -6.547 1.00 84.56 89 THR A C 1
ATOM 656 O O . THR A 1 89 ? -7.806 -10.598 -5.823 1.00 84.56 89 THR A O 1
ATOM 659 N N . LEU A 1 90 ? -6.324 -8.943 -6.133 1.00 82.31 90 LEU A N 1
ATOM 660 C CA . LEU A 1 90 ? -6.410 -8.399 -4.771 1.00 82.31 90 LEU A CA 1
ATOM 661 C C . LEU A 1 90 ? -7.833 -7.992 -4.371 1.00 82.31 90 LEU A C 1
ATOM 663 O O . LEU A 1 90 ? -8.221 -8.151 -3.215 1.00 82.31 90 LEU A O 1
ATOM 667 N N . LYS A 1 91 ? -8.630 -7.482 -5.319 1.00 78.44 91 LYS A N 1
ATOM 668 C CA . LYS A 1 91 ? -10.033 -7.131 -5.064 1.00 78.44 91 LYS A CA 1
ATOM 669 C C . LYS A 1 91 ? -10.851 -8.349 -4.621 1.00 78.44 91 LYS A C 1
ATOM 671 O O . LYS A 1 91 ? -11.685 -8.210 -3.732 1.00 78.44 91 LYS A O 1
ATOM 676 N N . HIS A 1 92 ? -10.625 -9.509 -5.235 1.00 72.75 92 HIS A N 1
ATOM 677 C CA . HIS A 1 92 ? -11.374 -10.724 -4.919 1.00 72.75 92 HIS A CA 1
ATOM 678 C C . HIS A 1 92 ? -10.988 -11.269 -3.544 1.00 72.75 92 HIS A C 1
ATOM 680 O O . HIS A 1 92 ? -11.877 -11.558 -2.751 1.00 72.75 92 HIS A O 1
ATOM 686 N N . PHE A 1 93 ? -9.694 -11.310 -3.212 1.00 68.19 93 PHE A N 1
ATOM 687 C CA . PHE A 1 93 ? -9.231 -11.787 -1.903 1.00 68.19 93 PHE A CA 1
ATOM 688 C C . PHE A 1 93 ? -9.868 -11.026 -0.728 1.00 68.19 93 PHE A C 1
ATOM 690 O O . PHE A 1 93 ? -10.426 -11.645 0.171 1.00 68.19 93 PHE A O 1
ATOM 697 N N . ILE A 1 94 ? -9.917 -9.690 -0.790 1.00 64.94 94 ILE A N 1
ATOM 698 C CA . ILE A 1 94 ? -10.550 -8.861 0.257 1.00 64.94 94 ILE A CA 1
ATOM 699 C C . ILE A 1 94 ? -12.066 -9.124 0.374 1.00 64.94 94 ILE A C 1
ATOM 701 O O . ILE A 1 94 ? -12.643 -8.976 1.452 1.00 64.94 94 ILE A O 1
ATOM 705 N N . GLN A 1 95 ? -12.741 -9.459 -0.731 1.00 60.09 95 GLN A N 1
ATOM 706 C CA . GLN A 1 95 ? -14.176 -9.764 -0.721 1.00 60.09 95 GLN A CA 1
ATOM 707 C C . GLN A 1 95 ? -14.473 -11.125 -0.084 1.00 60.09 95 GLN A C 1
ATOM 709 O O . GLN A 1 95 ? -15.505 -11.256 0.569 1.00 60.09 95 GLN A O 1
ATOM 714 N N . PHE A 1 96 ? -13.575 -12.103 -0.239 1.00 52.69 96 PHE A N 1
ATOM 715 C CA . PHE A 1 96 ? -13.709 -13.421 0.381 1.00 52.69 96 PHE A CA 1
ATOM 716 C C . PHE A 1 96 ? -13.482 -13.389 1.895 1.00 52.69 96 PHE A C 1
ATOM 718 O O . PHE A 1 96 ? -14.270 -14.000 2.611 1.00 52.69 96 PHE A O 1
ATOM 725 N N . ASP A 1 97 ? -12.478 -12.656 2.391 1.00 52.56 97 ASP A N 1
ATOM 726 C CA . ASP A 1 97 ? -12.259 -12.515 3.843 1.00 52.56 97 ASP A CA 1
ATOM 727 C C . ASP A 1 97 ? -13.477 -11.887 4.531 1.00 52.56 97 ASP A C 1
ATOM 729 O O . ASP A 1 97 ? -14.032 -12.462 5.461 1.00 52.56 97 ASP A O 1
ATOM 733 N N . ARG A 1 98 ? -14.011 -10.791 3.974 1.00 53.91 98 ARG A N 1
ATOM 734 C CA . ARG A 1 98 ? -15.208 -10.123 4.518 1.00 53.91 98 ARG A CA 1
ATOM 735 C C . ARG A 1 98 ? -16.481 -10.970 4.500 1.00 53.91 98 ARG A C 1
ATOM 737 O O . ARG A 1 98 ? -17.417 -10.645 5.220 1.00 53.91 98 ARG A O 1
ATOM 744 N N . ALA A 1 99 ? -16.554 -11.989 3.648 1.00 54.72 99 ALA A N 1
ATOM 745 C CA . ALA A 1 99 ? -17.704 -12.884 3.568 1.00 54.72 99 ALA A CA 1
ATOM 746 C C . ALA A 1 99 ? -17.641 -14.034 4.589 1.00 54.72 99 ALA A C 1
ATOM 748 O O . ALA A 1 99 ? -18.645 -14.713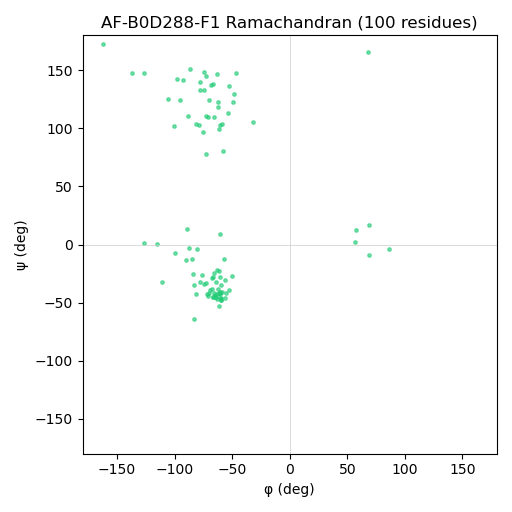 4.768 1.00 54.72 99 ALA A O 1
ATOM 749 N N . ARG A 1 100 ? -16.488 -14.270 5.239 1.00 50.91 100 ARG A N 1
ATOM 750 C CA . ARG A 1 100 ? -16.335 -15.277 6.309 1.00 50.91 100 ARG A CA 1
ATOM 751 C C . ARG A 1 100 ? -16.604 -14.721 7.710 1.00 50.91 100 ARG A C 1
ATOM 753 O O . ARG A 1 100 ? -16.755 -15.514 8.631 1.00 50.91 100 ARG A O 1
ATOM 760 N N . ASP A 1 101 ? -16.673 -13.399 7.853 1.00 50.22 101 ASP A N 1
ATOM 761 C CA . ASP A 1 101 ? -16.973 -12.697 9.111 1.00 50.22 101 ASP A CA 1
ATOM 762 C C . ASP A 1 101 ? -18.488 -12.459 9.343 1.00 50.22 101 ASP A C 1
ATOM 764 O O . ASP A 1 101 ? -18.862 -11.658 10.203 1.00 50.22 101 ASP A O 1
ATOM 768 N N . VAL A 1 102 ? -19.365 -13.120 8.571 1.00 48.31 102 VAL A N 1
ATOM 769 C CA . VAL A 1 102 ? -20.840 -13.106 8.708 1.00 48.31 102 VAL A CA 1
ATOM 770 C C . VAL A 1 102 ? -21.334 -14.523 8.959 1.00 48.31 102 VAL A C 1
ATOM 772 O O . VAL A 1 102 ? -22.203 -14.682 9.845 1.00 48.31 102 VAL A O 1
#

Solvent-accessible surface area (backbone atoms only — not comparable to full-atom values): 6181 Å² total; per-residue (Å²): 133,87,78,80,79,62,50,77,65,53,52,50,54,53,52,52,53,52,56,38,53,77,67,68,48,86,70,67,87,68,70,55,60,43,14,76,51,75,66,46,70,54,78,95,63,84,68,45,57,43,87,81,37,64,73,53,37,19,79,44,70,67,40,47,51,41,21,48,74,68,29,28,77,41,97,85,78,46,75,37,80,26,49,62,81,47,38,69,59,47,30,50,56,57,53,53,58,64,64,72,80,113

Radius of gyration: 16.09 Å; Cα contacts (8 Å, |Δi|>4): 104; chains: 1; bounding box: 46×30×43 Å

Organism: Laccaria bicolor (strain S238N-H82 / ATCC MYA-4686) (NCBI:txid486041)

Secondary structure (DSSP, 8-state):
-------HHHHHHHHHHHHHHHTT----S----B-TTT--B--SS--EE-TTTS--EESSHHHHHHHHHS-EE-TTS-EEPPHHHHHHHHHHHHHHHHHH--

Foldseek 3Di:
DDDPCPDPVNVVVVVVVVVCVVVVNPPPPPPQQQQPAPRHGDDPDDWDADPQQSPHTHPDPVSVVCLQPPAHQDPVRDRHHRCVVCSVVSSVVVVVVVVVVD

pLDDT: mean 71.57, std 14.51, range [36.16, 89.5]

Sequence (102 aa):
MATAMHSAHHARMIADTVAKFCKGEMVDDLVFPICAACSAPQRGAKKLQCSKCKAIHYCNIQCTTKDWKGGIVISTGDVGECHKDICGTLKHFIQFDRARDV

InterPro domains:
  IPR002893 Zinc finger, MYND-type [PF01753] (35-69)
  IPR002893 Zinc finger, MYND-type [PS50865] (35-87)

Nearest PDB structures (foldseek):
  6cby-assembly2_B  TM=8.139E-01  e=1.952E-01  Homo sapiens
  4wuy-assembly1_A  TM=8.887E-01  e=2.710E-01  Homo sapiens
  3n71-assembly1_A  TM=8.085E-01  e=3.090E-01  Mus musculus
  3tg5-assembly1_A  TM=8.850E-01  e=4.582E-01  Homo sapiens
  4o6f-assembly1_A  TM=8.922E-01  e=5.957E-01  Homo sapiens